Protein AF-A0A964A7S0-F1 (afdb_monomer)

Mean predicted aligned error: 12.96 Å

pLDDT: mean 77.73, std 20.29, range [35.22, 97.94]

Foldseek 3Di:
DPPVVVVVVVPPVVPVPPDPPDPPVPVVVVPPQQKQKAKWKQFPVRDIGHLQQFQAKAFPDQQDPPPVVQDCSVDPPNPNRVVSSVNHRVRYDDDPDFTWMFTWTWMFGDPDVPDHTDIDITGRTIIGTHGDPPPPD

Solvent-accessible surface area (backbone atoms only — not comparable to full-atom values): 8456 Å² total; per-residue (Å²): 144,73,75,70,65,61,59,60,62,72,72,55,62,76,74,76,61,62,100,80,76,84,76,68,71,60,63,84,73,63,60,91,68,45,51,51,66,39,53,33,31,33,41,85,86,68,50,78,43,58,58,78,57,39,63,35,28,30,50,94,61,73,72,63,89,80,53,62,89,61,63,76,68,89,62,92,73,57,62,70,29,50,54,46,33,51,53,48,53,76,35,54,47,92,53,97,82,42,48,59,30,34,39,24,47,34,34,36,33,44,90,44,93,93,51,77,65,46,78,50,79,27,76,76,47,68,28,29,34,36,68,45,77,74,79,88,121

Radius of gyration: 25.66 Å; Cα contacts (8 Å, |Δi|>4): 202; chains: 1; bounding box: 59×54×74 Å

Nearest PDB structures (foldseek):
  1ozb-assembly2_G  TM=2.987E-01  e=4.635E+00  Haemophilus influenzae
  6yfl-assembly1_AB  TM=4.069E-01  e=8.859E+00  Leviviridae sp.
  5i5x-assembly1_A  TM=2.098E-01  e=2.893E+00  Homo sapiens
  5bwr-assembly1_A  TM=2.005E-01  e=3.255E+00  Homo sapiens
  2hgx-assembly1_B  TM=2.183E-01  e=4.635E+00  Homo sapiens

Secondary structure (DSSP, 8-state):
--SSHHHHHHTTGGGTS-S-SS----GGG--S--EEEEEEEEETTS-EEEGGGEEEEE-SS---TT-TTT-----S--HHHHHHHHHHHHTB---SS-EEEEEEEEEEE-SSTTSPPEEEEEEEEEEEEEE------

Sequence (137 aa):
MLALFLIAVGLTVPRVAGPHYPFARFHMFSQRWTTAPRLVVRDSSGGIDEVDAWAAWDCPEKVDLMRVDLCDDGSRHPEEAHKASDFINSRQRPLPAGTPVEVIRRLYSFPRPGGPPAVEDCVLLRCKASRRSGDGT

Structure (mmCIF, N/CA/C/O backbone):
data_AF-A0A964A7S0-F1
#
_entry.id   AF-A0A964A7S0-F1
#
loop_
_atom_site.group_PDB
_atom_site.id
_atom_site.type_symbol
_atom_site.label_atom_id
_atom_site.label_alt_id
_atom_site.label_comp_id
_atom_site.label_asym_id
_atom_site.label_entity_id
_atom_site.label_seq_id
_atom_site.pdbx_PDB_ins_code
_atom_site.Cartn_x
_atom_site.Cartn_y
_atom_site.Cartn_z
_atom_site.occupancy
_atom_site.B_iso_or_equiv
_atom_site.auth_seq_id
_atom_site.auth_comp_id
_atom_site.auth_asym_id
_atom_site.auth_atom_id
_atom_site.pdbx_PDB_model_num
ATOM 1 N N . MET A 1 1 ? 24.167 40.940 -58.385 1.00 53.31 1 MET A N 1
ATOM 2 C CA . MET A 1 1 ? 25.355 40.144 -57.996 1.00 53.31 1 MET A CA 1
ATOM 3 C C . MET A 1 1 ? 25.644 40.238 -56.485 1.00 53.31 1 MET A C 1
ATOM 5 O O . MET A 1 1 ? 26.794 40.317 -56.092 1.00 53.31 1 MET A O 1
ATOM 9 N N . LEU A 1 2 ? 24.609 40.228 -55.626 1.00 50.41 2 LEU A N 1
ATOM 10 C CA . LEU A 1 2 ? 24.753 40.341 -54.158 1.00 50.41 2 LEU A CA 1
ATOM 11 C C . LEU A 1 2 ? 23.971 39.255 -53.386 1.00 50.41 2 LEU A C 1
ATOM 13 O O . LEU A 1 2 ? 24.104 39.136 -52.176 1.00 50.41 2 LEU A O 1
ATOM 17 N N . ALA A 1 3 ? 23.165 38.445 -54.083 1.00 47.03 3 ALA A N 1
ATOM 18 C CA . ALA A 1 3 ? 22.285 37.449 -53.469 1.00 47.03 3 ALA A CA 1
ATOM 19 C C . ALA A 1 3 ? 22.925 36.052 -53.328 1.00 47.03 3 ALA A C 1
ATOM 21 O O . ALA A 1 3 ? 22.450 35.244 -52.539 1.00 47.03 3 ALA A O 1
ATOM 22 N N . LEU A 1 4 ? 24.017 35.760 -54.049 1.00 44.97 4 LEU A N 1
ATOM 23 C CA . LEU A 1 4 ? 24.676 34.445 -53.987 1.00 44.97 4 LEU A CA 1
ATOM 24 C C . LEU A 1 4 ? 25.691 34.303 -52.842 1.00 44.97 4 LEU A C 1
ATOM 26 O O . LEU A 1 4 ? 26.001 33.183 -52.449 1.00 44.97 4 LEU A O 1
ATOM 30 N N . PHE A 1 5 ? 26.185 35.406 -52.274 1.00 46.06 5 PHE A N 1
ATOM 31 C CA . PHE A 1 5 ? 27.198 35.342 -51.212 1.00 46.06 5 PHE A CA 1
ATOM 32 C C . PHE A 1 5 ? 26.615 34.966 -49.839 1.00 46.06 5 PHE A C 1
ATOM 34 O O . PHE A 1 5 ? 27.304 34.357 -49.026 1.00 46.06 5 PHE A O 1
ATOM 41 N N . LEU A 1 6 ? 25.333 35.255 -49.592 1.00 48.16 6 LEU A N 1
ATOM 42 C CA . LEU A 1 6 ? 24.677 34.951 -48.313 1.00 48.16 6 LEU A CA 1
ATOM 43 C C . LEU A 1 6 ? 24.301 33.469 -48.158 1.00 48.16 6 LEU A C 1
ATOM 45 O O . LEU A 1 6 ? 24.227 32.971 -47.038 1.00 48.16 6 LEU A O 1
ATOM 49 N N . ILE A 1 7 ? 24.140 32.736 -49.263 1.00 49.94 7 ILE A N 1
ATOM 50 C CA . ILE A 1 7 ? 23.818 31.300 -49.224 1.00 49.94 7 ILE A CA 1
ATOM 51 C C . ILE A 1 7 ? 25.075 30.464 -48.914 1.00 49.94 7 ILE A C 1
ATOM 53 O O . ILE A 1 7 ? 24.994 29.456 -48.215 1.00 49.94 7 ILE A O 1
ATOM 57 N N . ALA A 1 8 ? 26.258 30.910 -49.350 1.00 47.16 8 ALA A N 1
ATOM 58 C CA . ALA A 1 8 ? 27.513 30.193 -49.109 1.00 47.16 8 ALA A CA 1
ATOM 59 C C . ALA A 1 8 ? 28.008 30.291 -47.649 1.00 47.16 8 ALA A C 1
ATOM 61 O O . ALA A 1 8 ? 28.620 29.351 -47.136 1.00 47.16 8 ALA A O 1
ATOM 62 N N . VAL A 1 9 ? 27.704 31.391 -46.949 1.00 49.06 9 VAL A N 1
ATOM 63 C CA . VAL A 1 9 ? 28.084 31.574 -45.534 1.00 49.06 9 VAL A CA 1
ATOM 64 C C . VAL A 1 9 ? 27.123 30.838 -44.587 1.00 49.06 9 VAL A C 1
ATOM 66 O O . VAL A 1 9 ? 27.545 30.345 -43.545 1.00 49.06 9 VAL A O 1
ATOM 69 N N . GLY A 1 10 ? 25.853 30.659 -44.970 1.00 46.78 10 GLY A N 1
ATOM 70 C CA . GLY A 1 10 ? 24.875 29.905 -44.171 1.00 46.78 10 GLY A CA 1
ATOM 71 C C . GLY A 1 10 ? 25.093 28.385 -44.147 1.00 46.78 10 GLY A C 1
ATOM 72 O O . GLY A 1 10 ? 24.634 27.715 -43.226 1.00 46.78 10 GLY A O 1
ATOM 73 N N . LEU A 1 11 ? 25.814 27.826 -45.127 1.00 49.16 11 LEU A N 1
ATOM 74 C CA . LEU A 1 11 ? 26.007 26.373 -45.278 1.00 49.16 11 LEU A CA 1
ATOM 75 C C . LEU A 1 11 ? 27.376 25.853 -44.811 1.00 49.16 11 LEU A C 1
ATOM 77 O O . LEU A 1 11 ? 27.614 24.644 -44.841 1.00 49.16 11 LEU A O 1
ATOM 81 N N . THR A 1 12 ? 28.277 26.728 -44.359 1.00 47.03 12 THR A N 1
ATOM 82 C CA . THR A 1 12 ? 29.643 26.342 -43.949 1.00 47.03 12 THR A CA 1
ATOM 83 C C . THR A 1 12 ? 29.864 26.319 -42.433 1.00 47.03 12 THR A C 1
ATOM 85 O O . THR A 1 12 ? 30.792 25.657 -41.971 1.00 47.03 12 THR A O 1
ATOM 88 N N . VAL A 1 13 ? 28.969 26.911 -41.634 1.00 48.56 13 VAL A N 1
ATOM 89 C CA . VAL A 1 13 ? 29.057 26.875 -40.161 1.00 48.56 13 VAL A CA 1
ATOM 90 C C . VAL A 1 13 ? 28.774 25.497 -39.517 1.00 48.56 13 VAL A C 1
ATOM 92 O O . VAL A 1 13 ? 29.363 25.231 -38.470 1.00 48.56 13 VAL A O 1
ATOM 95 N N . PRO A 1 14 ? 28.001 24.545 -40.087 1.00 48.22 14 PRO A N 1
ATOM 96 C CA . PRO A 1 14 ? 27.736 23.291 -39.377 1.00 48.22 14 PRO A CA 1
ATOM 97 C C . PRO A 1 14 ? 28.837 22.223 -39.520 1.00 48.22 14 PRO A C 1
ATOM 99 O O . PRO A 1 14 ? 28.656 21.118 -39.021 1.00 48.22 14 PRO A O 1
ATOM 102 N N . ARG A 1 15 ? 29.970 22.495 -40.194 1.00 50.75 15 ARG A N 1
ATOM 103 C CA . ARG A 1 15 ? 31.041 21.488 -40.382 1.00 50.75 15 ARG A CA 1
ATOM 104 C C . ARG A 1 15 ? 32.292 21.669 -39.521 1.00 50.75 15 ARG A C 1
ATOM 106 O O . ARG A 1 15 ? 33.053 20.717 -39.400 1.00 50.75 15 ARG A O 1
ATOM 113 N N . VAL A 1 16 ? 32.496 22.837 -38.910 1.00 50.00 16 VAL A N 1
ATOM 114 C CA . VAL A 1 16 ? 33.644 23.088 -38.007 1.00 50.00 16 VAL A CA 1
ATOM 115 C C . VAL A 1 16 ? 33.228 23.052 -36.532 1.00 50.00 16 VAL A C 1
ATOM 117 O O . VAL A 1 16 ? 34.050 22.774 -35.662 1.00 50.00 16 VAL A O 1
ATOM 120 N N . ALA A 1 17 ? 31.932 23.202 -36.243 1.00 47.69 17 ALA A N 1
ATOM 121 C CA . ALA A 1 17 ? 31.358 22.768 -34.977 1.00 47.69 17 ALA A CA 1
ATOM 122 C C . ALA A 1 17 ? 31.220 21.237 -34.997 1.00 47.69 17 ALA A C 1
ATOM 124 O O . ALA A 1 17 ? 30.160 20.682 -35.283 1.00 47.69 17 ALA A O 1
ATOM 125 N N . GLY A 1 18 ? 32.333 20.551 -34.718 1.00 41.16 18 GLY A N 1
ATOM 126 C CA . GLY A 1 18 ? 32.326 19.158 -34.274 1.00 41.16 18 GLY A CA 1
ATOM 127 C C . GLY A 1 18 ? 31.343 18.942 -33.107 1.00 41.16 18 GLY A C 1
ATOM 128 O O . GLY A 1 18 ? 30.837 19.911 -32.548 1.00 41.16 18 GLY A O 1
ATOM 129 N N . PRO A 1 19 ? 31.063 17.682 -32.736 1.00 46.59 19 PRO A N 1
ATOM 130 C CA . PRO A 1 19 ? 29.785 17.133 -32.235 1.00 46.59 19 PRO A CA 1
ATOM 131 C C . PRO A 1 19 ? 29.312 17.597 -30.835 1.00 46.59 19 PRO A C 1
ATOM 133 O O . PRO A 1 19 ? 28.739 16.828 -30.064 1.00 46.59 19 PRO A O 1
ATOM 136 N N . HIS A 1 20 ? 29.517 18.859 -30.482 1.00 52.78 20 HIS A N 1
ATOM 137 C CA . HIS A 1 20 ? 29.379 19.415 -29.145 1.00 52.78 20 HIS A CA 1
ATOM 138 C C . HIS A 1 20 ? 28.242 20.441 -29.045 1.00 52.78 20 HIS A C 1
ATOM 140 O O . HIS A 1 20 ? 28.459 21.534 -28.539 1.00 52.78 20 HIS A O 1
ATOM 146 N N . TYR A 1 21 ? 27.029 20.101 -29.505 1.00 35.22 21 TYR A N 1
ATOM 147 C CA . TYR A 1 21 ? 25.782 20.755 -29.062 1.00 35.22 21 TYR A CA 1
ATOM 148 C C . TYR A 1 21 ? 24.519 20.055 -29.612 1.00 35.22 21 TYR A C 1
ATOM 150 O O . TYR A 1 21 ? 24.443 19.808 -30.813 1.00 35.22 21 TYR A O 1
ATOM 158 N N . PRO A 1 22 ? 23.478 19.784 -28.806 1.00 47.88 22 PRO A N 1
ATOM 159 C CA . PRO A 1 22 ? 23.468 19.038 -27.566 1.00 47.88 22 PRO A CA 1
ATOM 160 C C . PRO A 1 22 ? 22.696 17.721 -27.795 1.00 47.88 22 PRO A C 1
ATOM 162 O O . PRO A 1 22 ? 21.662 17.477 -27.190 1.00 47.88 22 PRO A O 1
ATOM 165 N N . PHE A 1 23 ? 23.198 16.839 -28.660 1.00 46.09 23 PHE A N 1
ATOM 166 C CA . PHE A 1 23 ? 22.852 15.413 -28.581 1.00 46.09 23 PHE A CA 1
ATOM 167 C C . PHE A 1 23 ? 23.883 14.685 -27.720 1.00 46.09 23 PHE A C 1
ATOM 169 O O . PHE A 1 23 ? 24.338 13.588 -28.051 1.00 46.09 23 PHE A O 1
ATOM 176 N N . ALA A 1 24 ? 24.231 15.278 -26.571 1.00 42.44 24 ALA A N 1
ATOM 177 C CA . ALA A 1 24 ? 24.494 14.447 -25.413 1.00 42.44 24 ALA A CA 1
ATOM 178 C C . ALA A 1 24 ? 23.225 13.613 -25.273 1.00 42.44 24 ALA A C 1
ATOM 180 O O . ALA A 1 24 ? 22.195 14.124 -24.843 1.00 42.44 24 ALA A O 1
ATOM 181 N N . ARG A 1 25 ? 23.270 12.379 -25.795 1.00 46.19 25 ARG A N 1
ATOM 182 C CA . ARG A 1 25 ? 22.240 11.364 -25.603 1.00 46.19 25 ARG A CA 1
ATOM 183 C C . ARG A 1 25 ? 21.840 11.517 -24.156 1.00 46.19 25 ARG A C 1
ATOM 185 O O . ARG A 1 25 ? 22.702 11.356 -23.294 1.00 46.19 25 ARG A O 1
ATOM 192 N N . PHE A 1 26 ? 20.621 11.984 -23.922 1.00 45.97 26 PHE A N 1
ATOM 193 C CA . PHE A 1 26 ? 20.153 12.296 -22.590 1.00 45.97 26 PHE A CA 1
ATOM 194 C C . PHE A 1 26 ? 20.274 11.006 -21.776 1.00 45.97 26 PHE A C 1
ATOM 196 O O . PHE A 1 26 ? 19.376 10.170 -21.775 1.00 45.97 26 PHE A O 1
ATOM 203 N N . HIS A 1 27 ? 21.394 10.837 -21.070 1.00 44.91 27 HIS A N 1
ATOM 204 C CA . HIS A 1 27 ? 21.580 9.795 -20.066 1.00 44.91 27 HIS A CA 1
ATOM 205 C C . HIS A 1 27 ? 20.529 9.949 -18.950 1.00 44.91 27 HIS A C 1
ATOM 207 O O . HIS A 1 27 ? 20.298 9.033 -18.170 1.00 44.91 27 HIS A O 1
ATOM 213 N N . MET A 1 28 ? 19.814 11.080 -18.936 1.00 43.72 28 MET A N 1
ATOM 214 C CA . MET A 1 28 ? 18.603 11.323 -18.161 1.00 43.72 28 MET A CA 1
ATOM 215 C C . MET A 1 28 ? 17.455 10.346 -18.478 1.00 43.72 28 MET A C 1
ATOM 217 O O . MET A 1 28 ? 16.647 10.105 -17.591 1.00 43.72 28 MET A O 1
ATOM 221 N N . PHE A 1 29 ? 17.412 9.731 -19.670 1.00 45.88 29 PHE A N 1
ATOM 222 C CA . PHE A 1 29 ? 16.469 8.647 -20.009 1.00 45.88 29 PHE A CA 1
ATOM 223 C C . PHE A 1 29 ? 17.114 7.256 -20.023 1.00 45.88 29 PHE A C 1
ATOM 225 O O . PHE A 1 29 ? 16.423 6.262 -20.216 1.00 45.88 29 PHE A O 1
ATOM 232 N N . SER A 1 30 ? 18.429 7.148 -19.798 1.00 44.75 30 SER A N 1
ATOM 233 C CA . SER A 1 30 ? 19.108 5.853 -19.654 1.00 44.75 30 SER A CA 1
ATOM 234 C C . SER A 1 30 ? 19.046 5.338 -18.215 1.00 44.75 30 SER A C 1
ATOM 236 O O . SER A 1 30 ? 19.945 4.609 -17.787 1.00 44.75 30 SER A O 1
ATOM 238 N N . GLN A 1 31 ? 18.066 5.791 -17.429 1.00 50.81 31 GLN A N 1
ATOM 239 C CA . GLN A 1 31 ? 17.964 5.382 -16.041 1.00 50.81 31 GLN A CA 1
ATOM 240 C C . GLN A 1 31 ? 17.800 3.864 -15.991 1.00 50.81 31 GLN A C 1
ATOM 242 O O . GLN A 1 31 ? 16.844 3.298 -16.506 1.0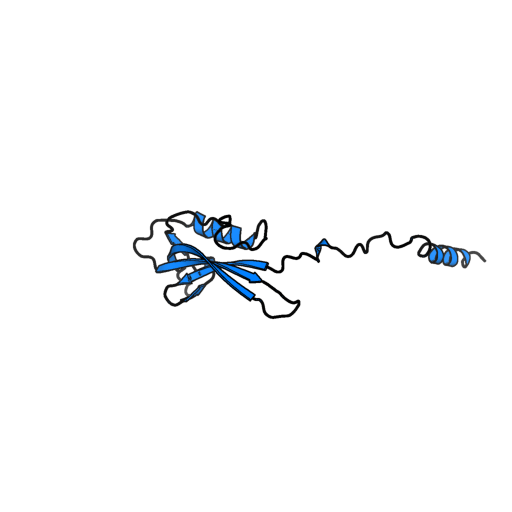0 50.81 31 GLN A O 1
ATOM 247 N N . ARG A 1 32 ? 18.769 3.225 -15.332 1.00 53.19 32 ARG A N 1
ATOM 248 C CA . ARG A 1 32 ? 18.808 1.812 -14.928 1.00 53.19 32 ARG A CA 1
ATOM 249 C C . ARG A 1 32 ? 17.616 1.379 -14.059 1.00 53.19 32 ARG A C 1
ATOM 251 O O . ARG A 1 32 ? 17.584 0.237 -13.621 1.00 53.19 32 ARG A O 1
ATOM 258 N N . TRP A 1 33 ? 16.670 2.274 -13.802 1.00 57.97 33 TRP A N 1
ATOM 259 C CA . TRP A 1 33 ? 15.547 2.083 -12.905 1.00 57.97 33 TRP A CA 1
ATOM 260 C C . TRP A 1 33 ? 14.301 1.862 -13.748 1.00 57.97 33 TRP A C 1
ATOM 262 O O . TRP A 1 33 ? 13.583 2.790 -14.109 1.00 57.97 33 TRP A O 1
ATOM 272 N N . THR A 1 34 ? 14.079 0.604 -14.099 1.00 72.81 34 THR A N 1
ATOM 273 C CA . THR A 1 34 ? 12.841 0.145 -14.722 1.00 72.81 34 THR A CA 1
ATOM 274 C C . THR A 1 34 ? 11.834 -0.311 -13.673 1.00 72.81 34 THR A C 1
ATOM 276 O O . THR A 1 34 ? 10.962 -1.109 -13.989 1.00 72.81 34 THR A O 1
ATOM 279 N N . THR A 1 35 ? 11.955 0.162 -12.432 1.00 77.88 35 THR A N 1
ATOM 280 C CA . THR A 1 35 ? 11.097 -0.255 -11.325 1.00 77.88 35 THR A CA 1
ATOM 281 C C . THR A 1 35 ? 10.116 0.855 -10.977 1.00 77.88 35 THR A C 1
ATOM 283 O O . THR A 1 35 ? 10.519 1.961 -10.627 1.00 77.88 35 THR A O 1
ATOM 286 N N . ALA A 1 36 ? 8.823 0.562 -11.078 1.00 84.12 36 ALA A N 1
ATOM 287 C CA . ALA A 1 36 ? 7.741 1.438 -10.654 1.00 84.12 36 ALA A CA 1
ATOM 288 C C . ALA A 1 36 ? 7.056 0.819 -9.426 1.00 84.12 36 ALA A C 1
ATOM 290 O O . ALA A 1 36 ? 6.389 -0.207 -9.562 1.00 84.12 36 ALA A O 1
ATOM 291 N N . PRO A 1 37 ? 7.220 1.383 -8.223 1.00 87.50 37 PRO A N 1
ATOM 292 C CA . PRO A 1 37 ? 6.513 0.910 -7.040 1.00 87.50 37 PRO A CA 1
ATOM 293 C C . PRO A 1 37 ? 5.094 1.479 -6.959 1.00 87.50 37 PRO A C 1
ATOM 295 O O . PRO A 1 37 ? 4.834 2.630 -7.315 1.00 87.50 37 PRO A O 1
ATOM 298 N N . ARG A 1 38 ? 4.177 0.685 -6.411 1.00 90.31 38 ARG A N 1
ATOM 299 C CA . ARG A 1 38 ? 2.817 1.097 -6.064 1.00 90.31 38 ARG A CA 1
ATOM 300 C C . ARG A 1 38 ? 2.419 0.498 -4.726 1.00 90.31 38 ARG A C 1
ATOM 302 O O . ARG A 1 38 ? 2.734 -0.654 -4.445 1.00 90.31 38 ARG A O 1
ATOM 309 N N . LEU A 1 39 ? 1.703 1.269 -3.917 1.00 92.94 39 LEU A N 1
ATOM 310 C CA . LEU A 1 39 ? 1.110 0.751 -2.693 1.00 92.94 39 LEU A CA 1
ATOM 311 C C . LEU A 1 39 ? -0.266 0.158 -3.007 1.00 92.94 39 LEU A C 1
ATOM 313 O O . LEU A 1 39 ? -1.102 0.823 -3.619 1.00 92.94 39 LEU A O 1
ATOM 317 N N . VAL A 1 40 ? -0.481 -1.093 -2.620 1.00 95.62 40 VAL A N 1
ATOM 318 C CA . VAL A 1 40 ? -1.727 -1.835 -2.845 1.00 95.62 40 VAL A CA 1
ATOM 319 C C . VAL A 1 40 ? -2.152 -2.557 -1.574 1.00 95.62 40 VAL A C 1
ATOM 321 O O . VAL A 1 40 ? -1.387 -2.666 -0.613 1.00 95.62 40 VAL A O 1
ATOM 324 N N . VAL A 1 41 ? -3.385 -3.046 -1.570 1.00 97.56 41 VAL A N 1
ATOM 325 C CA . VAL A 1 41 ? -3.998 -3.719 -0.427 1.00 97.56 41 VAL A CA 1
ATOM 326 C C . VAL A 1 41 ? -4.382 -5.118 -0.839 1.00 97.56 41 VAL A C 1
ATOM 328 O O . VAL A 1 41 ? -5.084 -5.274 -1.834 1.00 97.56 41 VAL A O 1
ATOM 331 N N . ARG A 1 42 ? -3.957 -6.125 -0.076 1.00 97.75 42 ARG A N 1
ATOM 332 C CA . ARG A 1 42 ? -4.440 -7.497 -0.240 1.00 97.75 42 ARG A CA 1
ATOM 333 C C . ARG A 1 42 ? -5.403 -7.850 0.876 1.00 97.75 42 ARG A C 1
ATOM 335 O O . ARG A 1 42 ? -5.051 -7.717 2.046 1.00 97.75 42 ARG A O 1
ATOM 342 N N . ASP A 1 43 ? -6.598 -8.299 0.527 1.00 95.56 43 ASP A N 1
ATOM 343 C CA . ASP A 1 43 ? -7.561 -8.801 1.506 1.00 95.56 43 ASP A CA 1
ATOM 344 C C . ASP A 1 43 ? -7.371 -10.301 1.796 1.00 95.56 43 ASP A C 1
ATOM 346 O O . ASP A 1 43 ? -6.520 -10.979 1.215 1.00 95.56 43 ASP A O 1
ATOM 350 N N . SER A 1 44 ? -8.168 -10.840 2.720 1.00 93.44 44 SER A N 1
ATOM 351 C CA . SER A 1 44 ? -8.107 -12.253 3.110 1.00 93.44 44 SER A CA 1
ATOM 352 C C . SER A 1 44 ? -8.492 -13.236 1.999 1.00 93.44 44 SER A C 1
ATOM 354 O O . SER A 1 44 ? -8.178 -14.419 2.117 1.00 93.44 44 SER A O 1
ATOM 356 N N . SER A 1 45 ? -9.151 -12.779 0.929 1.00 94.12 45 SER A N 1
ATOM 357 C CA . SER A 1 45 ? -9.451 -13.603 -0.249 1.00 94.12 45 SER A CA 1
ATOM 358 C C . SER A 1 45 ? -8.280 -13.669 -1.236 1.00 94.12 45 SER A C 1
ATOM 360 O O . SER A 1 45 ? -8.320 -14.441 -2.192 1.00 94.12 45 SER A O 1
ATOM 362 N N . GLY A 1 46 ? -7.228 -12.874 -1.005 1.00 94.56 46 GLY A N 1
ATOM 363 C CA . GLY A 1 46 ? -6.123 -12.680 -1.940 1.00 94.56 46 GLY A CA 1
ATOM 364 C C . GLY A 1 46 ? -6.411 -11.627 -3.013 1.00 94.56 46 GLY A C 1
ATOM 365 O O . GLY A 1 46 ? -5.562 -11.406 -3.879 1.00 94.56 46 GLY A O 1
ATOM 366 N N . GLY A 1 47 ? -7.574 -10.967 -2.958 1.00 95.62 47 GLY A N 1
ATOM 367 C 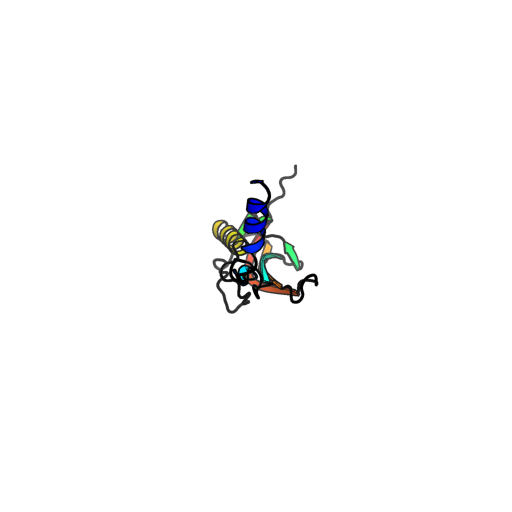CA . GLY A 1 47 ? -7.926 -9.859 -3.839 1.00 95.62 47 GLY A CA 1
ATOM 368 C C . GLY A 1 47 ? -6.993 -8.673 -3.620 1.00 95.62 47 GLY A C 1
ATOM 369 O O . GLY A 1 47 ? -6.601 -8.401 -2.487 1.00 95.62 47 GLY A O 1
ATOM 370 N N . ILE A 1 48 ? -6.617 -7.992 -4.707 1.00 95.94 48 ILE A N 1
ATOM 371 C CA . ILE A 1 48 ? -5.754 -6.808 -4.676 1.00 95.94 48 ILE A CA 1
ATOM 372 C C . ILE A 1 48 ? -6.575 -5.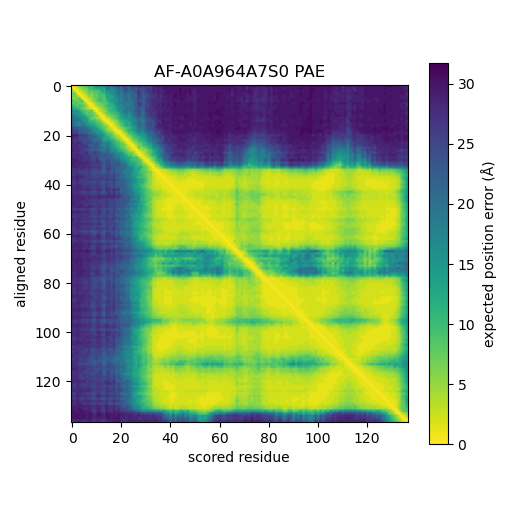585 -5.061 1.00 95.94 48 ILE A C 1
ATOM 374 O O . ILE A 1 48 ? -7.102 -5.528 -6.170 1.00 95.94 48 ILE A O 1
ATOM 378 N N . ASP A 1 49 ? -6.613 -4.600 -4.173 1.00 96.56 49 ASP A N 1
ATOM 379 C CA . ASP A 1 49 ? -7.271 -3.315 -4.383 1.00 96.56 49 ASP A CA 1
ATOM 380 C C . ASP A 1 49 ? -6.275 -2.156 -4.274 1.00 96.56 49 ASP A C 1
ATOM 382 O O . ASP A 1 49 ? -5.201 -2.258 -3.667 1.00 96.56 49 ASP A O 1
ATOM 386 N N . GLU A 1 50 ? -6.663 -1.016 -4.835 1.00 95.44 50 GLU A N 1
ATOM 387 C CA . GLU A 1 50 ? -5.987 0.247 -4.572 1.00 95.44 50 GLU A CA 1
ATOM 388 C C . GLU A 1 50 ? -6.260 0.735 -3.145 1.00 95.44 50 GLU A C 1
ATOM 390 O O . GLU A 1 50 ? -7.277 0.424 -2.522 1.00 95.44 50 GLU A O 1
ATOM 395 N N . VAL A 1 51 ? -5.331 1.526 -2.613 1.00 95.88 51 VAL A N 1
ATOM 396 C CA . VAL A 1 51 ? -5.421 2.083 -1.258 1.00 95.88 51 VAL A CA 1
ATOM 397 C C . VAL A 1 51 ? -6.667 2.962 -1.078 1.00 95.88 51 VAL A C 1
ATOM 399 O O . VAL A 1 51 ? -7.276 2.973 -0.010 1.00 95.88 51 VAL A O 1
ATOM 402 N N . ASP A 1 52 ? -7.096 3.675 -2.115 1.00 94.44 52 ASP A N 1
ATOM 403 C CA . ASP A 1 52 ? -8.244 4.579 -2.053 1.00 94.44 52 ASP A CA 1
ATOM 404 C C . ASP A 1 52 ? -9.609 3.863 -2.053 1.00 94.44 52 ASP A C 1
ATOM 406 O O . ASP A 1 52 ? -10.606 4.469 -1.651 1.00 94.44 52 ASP A O 1
ATOM 410 N N . ALA A 1 53 ? -9.660 2.569 -2.383 1.00 95.50 53 ALA A N 1
ATOM 411 C CA . ALA A 1 53 ? -10.849 1.728 -2.220 1.00 95.50 53 ALA A CA 1
ATOM 412 C C . ALA A 1 53 ? -11.246 1.544 -0.740 1.00 95.50 53 ALA A C 1
ATOM 414 O O . ALA A 1 53 ? -12.345 1.076 -0.425 1.00 95.50 53 ALA A O 1
ATOM 415 N N . TRP A 1 54 ? -10.371 1.943 0.188 1.00 95.50 54 TRP A N 1
ATOM 416 C CA . TRP A 1 54 ? -10.556 1.834 1.628 1.00 95.50 54 TRP A CA 1
ATOM 417 C C . TRP A 1 54 ? -10.722 3.218 2.265 1.00 95.50 54 TRP A C 1
ATOM 419 O O . TRP A 1 54 ? -10.117 4.215 1.865 1.00 95.50 54 TRP A O 1
ATOM 429 N N . ALA A 1 55 ? -11.599 3.305 3.262 1.00 95.31 55 ALA A N 1
ATOM 430 C CA . ALA A 1 55 ? -11.986 4.566 3.891 1.00 95.31 55 ALA A CA 1
ATOM 431 C C . ALA A 1 55 ? -11.297 4.817 5.238 1.00 95.31 55 ALA A C 1
ATOM 433 O O . ALA A 1 55 ? -11.244 5.969 5.681 1.00 95.31 55 ALA A O 1
ATOM 434 N N . ALA A 1 56 ? -10.820 3.762 5.899 1.00 96.31 56 ALA A N 1
ATOM 435 C CA . ALA A 1 56 ? -10.227 3.824 7.228 1.00 96.31 56 ALA A CA 1
ATOM 436 C C . ALA A 1 56 ? -9.290 2.651 7.485 1.00 96.31 56 ALA A C 1
ATOM 438 O O . ALA A 1 56 ? -9.475 1.578 6.906 1.00 96.31 56 ALA A O 1
ATOM 439 N N . TRP A 1 57 ? -8.351 2.863 8.406 1.00 97.44 57 TRP A N 1
ATOM 440 C CA . TRP A 1 57 ? -7.248 1.948 8.669 1.00 97.44 57 TRP A CA 1
ATOM 441 C C . TRP A 1 57 ? -6.981 1.827 10.160 1.00 97.44 57 TRP A C 1
ATOM 443 O O . TRP A 1 57 ? -6.984 2.825 10.865 1.00 97.44 57 TRP A O 1
ATOM 453 N N . ASP A 1 58 ? -6.689 0.622 10.618 1.00 97.81 58 ASP A N 1
ATOM 454 C CA . ASP A 1 58 ? -6.200 0.327 11.958 1.00 97.81 58 ASP A CA 1
ATOM 455 C C . ASP A 1 58 ? -4.951 -0.537 11.796 1.00 97.81 58 ASP A C 1
ATOM 457 O O . ASP A 1 58 ? -5.026 -1.735 11.509 1.00 97.81 58 ASP A O 1
ATOM 461 N N . CYS A 1 59 ? -3.799 0.120 11.855 1.00 96.56 59 CYS A N 1
ATOM 462 C CA . CYS A 1 59 ? -2.494 -0.493 11.676 1.00 96.56 59 CYS A CA 1
ATOM 463 C C . CYS A 1 59 ? -1.725 -0.423 13.001 1.00 96.56 59 CYS A C 1
ATOM 465 O O . CYS A 1 59 ? -1.871 0.559 13.730 1.00 96.56 59 CYS A O 1
ATOM 467 N N . PRO A 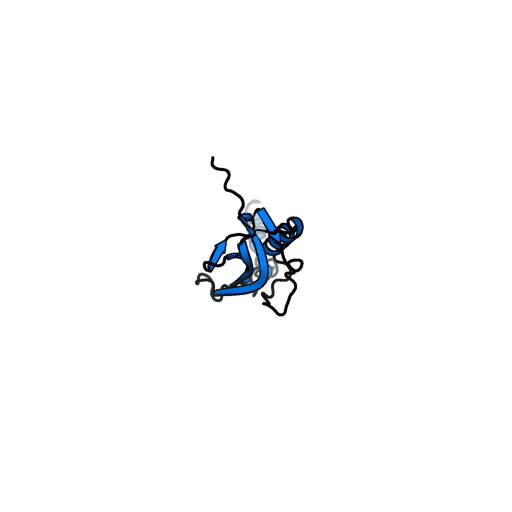1 60 ? -0.865 -1.412 13.300 1.00 95.44 60 PRO A N 1
ATOM 468 C CA . PRO A 1 60 ? -0.053 -1.399 14.519 1.00 95.44 60 PRO A CA 1
ATOM 469 C C . PRO A 1 60 ? 0.926 -0.214 14.569 1.00 95.44 60 PRO A C 1
ATOM 471 O O . PRO A 1 60 ? 1.333 0.207 15.648 1.00 95.44 60 PRO A O 1
ATOM 474 N N . GLU A 1 61 ? 1.295 0.327 13.408 1.00 94.88 61 GLU A N 1
ATOM 475 C CA . GLU A 1 61 ? 2.193 1.467 13.254 1.00 94.88 61 GLU A CA 1
ATOM 476 C C . GLU A 1 61 ? 1.900 2.230 11.951 1.00 94.88 61 GLU A C 1
ATOM 478 O O . GLU A 1 61 ? 1.037 1.844 11.152 1.00 94.88 61 GLU A O 1
ATOM 483 N N . LYS A 1 62 ? 2.616 3.339 11.734 1.00 94.81 62 LYS A N 1
ATOM 484 C CA . LYS A 1 62 ? 2.547 4.090 10.477 1.00 94.81 62 LYS A CA 1
ATOM 485 C C . LYS A 1 62 ? 3.186 3.294 9.344 1.00 94.81 62 LYS A C 1
ATOM 487 O O . LYS A 1 62 ? 4.210 2.646 9.535 1.00 94.81 62 LYS A O 1
ATOM 492 N N . VAL A 1 63 ? 2.601 3.393 8.155 1.00 91.81 63 VAL A N 1
ATOM 493 C CA . VAL A 1 63 ? 3.199 2.852 6.935 1.00 91.81 63 VAL A CA 1
ATOM 494 C C . VAL A 1 63 ? 4.483 3.630 6.652 1.00 91.81 63 VAL A C 1
ATOM 496 O O . VAL A 1 63 ? 4.440 4.834 6.399 1.00 91.81 63 VAL A O 1
ATOM 499 N N . ASP A 1 64 ? 5.618 2.937 6.705 1.00 88.44 64 ASP A N 1
ATOM 500 C CA . ASP A 1 64 ? 6.936 3.481 6.390 1.00 88.4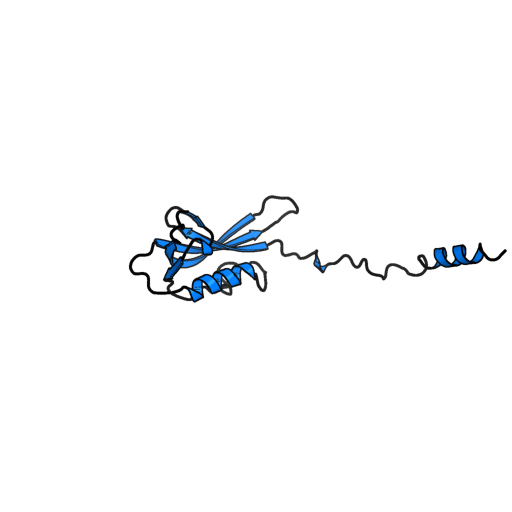4 64 ASP A CA 1
ATOM 501 C C . ASP A 1 64 ? 7.506 2.788 5.146 1.00 88.44 64 ASP A C 1
ATOM 503 O O . ASP A 1 64 ? 7.767 1.584 5.142 1.00 88.44 64 ASP A O 1
ATOM 507 N N . LEU A 1 65 ? 7.686 3.562 4.075 1.00 83.88 65 LEU A N 1
ATOM 508 C CA . LEU A 1 65 ? 8.236 3.085 2.801 1.00 83.88 65 LEU A CA 1
ATOM 509 C C . LEU A 1 65 ? 9.765 2.989 2.816 1.00 83.88 65 LEU A C 1
ATOM 511 O O . LEU A 1 65 ? 10.351 2.407 1.902 1.00 83.88 65 LEU A O 1
ATOM 515 N N . MET A 1 66 ? 10.407 3.560 3.839 1.00 78.44 66 MET A N 1
ATOM 516 C CA . MET A 1 66 ? 11.856 3.537 4.020 1.00 78.44 66 MET A CA 1
ATOM 517 C C . MET A 1 66 ? 12.338 2.275 4.738 1.00 78.44 66 MET A C 1
ATOM 519 O O . MET A 1 66 ? 13.529 2.166 5.019 1.00 78.44 66 MET A O 1
ATOM 523 N N . ARG A 1 67 ? 11.458 1.300 5.007 1.00 73.25 67 ARG A N 1
ATOM 524 C CA . ARG A 1 67 ? 11.858 -0.047 5.433 1.00 73.25 67 ARG A CA 1
ATOM 525 C C . ARG A 1 67 ? 12.610 -0.761 4.309 1.00 73.25 67 ARG A C 1
ATOM 527 O O . ARG A 1 67 ? 12.027 -1.444 3.470 1.00 73.25 67 ARG A O 1
ATOM 534 N N . VAL A 1 68 ? 13.923 -0.523 4.280 1.00 60.00 68 VAL A N 1
ATOM 535 C CA . VAL A 1 68 ? 14.873 -1.007 3.261 1.00 60.00 68 VAL A CA 1
ATOM 536 C C . VAL A 1 68 ? 15.015 -2.533 3.291 1.00 60.00 68 VAL A C 1
ATOM 538 O O . VAL A 1 68 ? 15.396 -3.141 2.298 1.00 60.00 68 VAL A O 1
ATOM 541 N N . ASP A 1 69 ? 14.688 -3.166 4.415 1.00 68.75 69 ASP A N 1
ATOM 542 C CA . ASP A 1 69 ? 14.771 -4.612 4.618 1.00 68.75 69 ASP A CA 1
ATOM 543 C C . ASP A 1 69 ? 13.683 -5.402 3.880 1.00 68.75 69 ASP A C 1
ATOM 545 O O . ASP A 1 69 ? 13.857 -6.597 3.648 1.00 68.75 69 ASP A O 1
ATOM 549 N N . LEU A 1 70 ? 12.576 -4.753 3.502 1.00 67.62 70 LEU A N 1
ATOM 550 C CA . LEU A 1 70 ? 11.401 -5.449 2.983 1.00 67.62 70 LEU A CA 1
ATOM 551 C C . LEU A 1 70 ? 11.317 -5.496 1.463 1.00 67.62 70 LEU A C 1
ATOM 553 O O . LEU A 1 70 ? 10.640 -6.395 0.989 1.00 67.62 70 LEU A O 1
ATOM 557 N N . CYS A 1 71 ? 11.975 -4.578 0.743 1.00 71.69 71 CYS A N 1
ATOM 558 C CA . CYS A 1 71 ? 12.243 -4.609 -0.703 1.00 71.69 71 CYS A CA 1
ATOM 559 C C . CYS A 1 71 ? 12.944 -3.311 -1.130 1.00 71.69 71 CYS A C 1
ATOM 561 O O . CYS A 1 71 ? 12.374 -2.224 -0.982 1.00 71.69 71 CYS A O 1
ATOM 563 N N . ASP A 1 72 ? 14.142 -3.421 -1.703 1.00 70.75 72 ASP A N 1
ATOM 564 C CA . ASP A 1 72 ? 14.841 -2.286 -2.307 1.00 70.75 72 ASP A CA 1
ATOM 565 C C . ASP A 1 72 ? 14.435 -2.160 -3.778 1.00 70.75 72 ASP A C 1
ATOM 567 O O . ASP A 1 72 ? 14.798 -2.981 -4.618 1.00 70.75 72 ASP A O 1
ATOM 571 N N . ASP A 1 73 ? 13.664 -1.126 -4.099 1.00 67.44 73 ASP A N 1
ATOM 572 C CA . ASP A 1 73 ? 13.321 -0.806 -5.485 1.00 67.44 73 ASP A CA 1
ATOM 573 C C . ASP A 1 73 ? 14.330 0.142 -6.144 1.00 67.44 73 ASP A C 1
ATOM 575 O O . ASP A 1 73 ? 14.143 0.537 -7.299 1.00 67.44 73 ASP A O 1
ATOM 579 N N . GLY A 1 74 ? 15.386 0.527 -5.412 1.00 64.56 74 GLY A N 1
ATOM 580 C CA . GLY A 1 74 ? 16.405 1.482 -5.830 1.00 64.56 74 GLY A CA 1
ATOM 581 C C . GLY A 1 74 ? 15.863 2.876 -6.155 1.00 64.56 74 GLY A C 1
ATOM 582 O O . GLY A 1 74 ? 16.613 3.756 -6.593 1.00 64.56 74 GLY A O 1
ATOM 583 N N . SER A 1 75 ? 14.563 3.098 -5.952 1.00 63.50 75 SER A N 1
ATOM 584 C CA . SER A 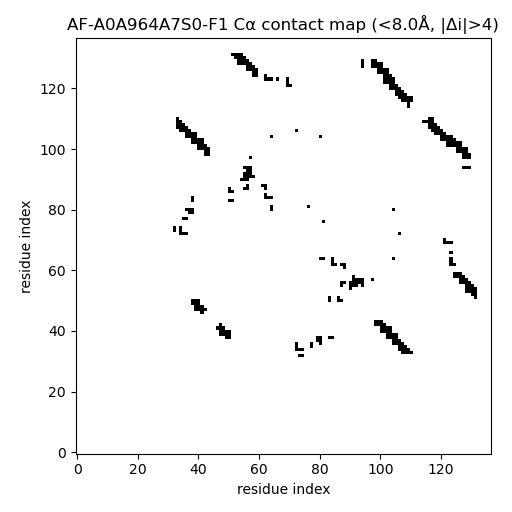1 75 ? 13.891 4.352 -6.225 1.00 63.50 75 SER A CA 1
ATOM 585 C C . SER A 1 75 ? 14.032 5.234 -4.995 1.00 63.50 75 SER A C 1
ATOM 587 O O . SER A 1 75 ? 13.706 4.847 -3.874 1.00 63.50 75 SER A O 1
ATOM 589 N N . ARG A 1 76 ? 14.574 6.442 -5.179 1.00 58.72 76 ARG A N 1
ATOM 590 C CA . ARG A 1 76 ? 14.811 7.305 -4.020 1.00 58.72 76 ARG A CA 1
ATOM 591 C C . ARG A 1 76 ? 13.528 7.866 -3.425 1.00 58.72 76 ARG A C 1
ATOM 593 O O . ARG A 1 76 ? 13.506 8.007 -2.218 1.00 58.72 76 ARG A O 1
ATOM 600 N N . HIS A 1 77 ? 12.481 8.143 -4.204 1.00 61.62 77 HIS A N 1
ATOM 601 C CA . HIS A 1 77 ? 11.239 8.741 -3.693 1.00 61.62 77 HIS A CA 1
ATOM 602 C C . HIS A 1 77 ? 10.067 8.494 -4.654 1.00 61.62 77 HIS A C 1
ATOM 604 O O . HIS A 1 77 ? 9.774 9.345 -5.497 1.00 61.62 77 HIS A O 1
ATOM 610 N N . PRO A 1 78 ? 9.389 7.343 -4.583 1.00 75.19 78 PRO A N 1
ATOM 611 C CA . PRO A 1 78 ? 8.220 7.110 -5.415 1.00 75.19 78 PRO A CA 1
ATOM 612 C C . PRO A 1 78 ? 7.021 7.923 -4.919 1.00 75.19 78 PRO A C 1
ATOM 614 O O . PRO A 1 78 ? 6.328 7.523 -3.985 1.00 75.19 78 PRO A O 1
ATOM 617 N N . GLU A 1 79 ? 6.786 9.078 -5.544 1.00 82.69 79 GLU A N 1
ATOM 618 C CA . GLU A 1 79 ? 5.761 10.056 -5.148 1.00 82.69 79 GLU A CA 1
ATOM 619 C C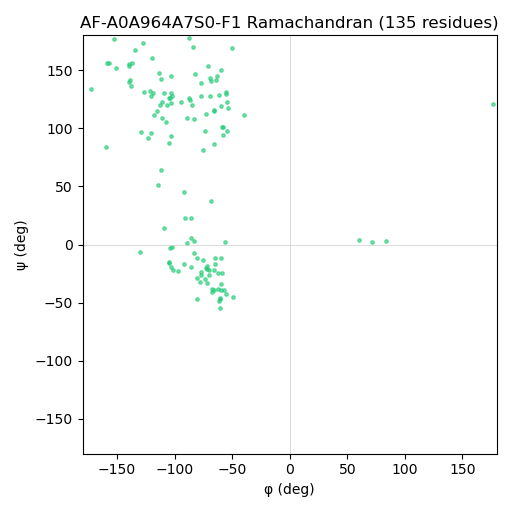 . GLU A 1 79 ? 4.377 9.418 -4.931 1.00 82.69 79 GLU A C 1
ATOM 621 O O . GLU A 1 79 ? 3.737 9.661 -3.911 1.00 82.69 79 GLU A O 1
ATOM 626 N N . GLU A 1 80 ? 3.938 8.548 -5.842 1.00 84.81 80 GLU A N 1
ATOM 627 C CA . GLU A 1 80 ? 2.633 7.879 -5.749 1.00 84.81 80 GLU A CA 1
ATOM 628 C C . GLU A 1 80 ? 2.538 6.920 -4.555 1.00 84.81 80 GLU A C 1
ATOM 630 O O . GLU A 1 80 ? 1.522 6.882 -3.859 1.00 84.81 80 GLU A O 1
ATOM 635 N N . ALA A 1 81 ? 3.609 6.179 -4.255 1.00 86.75 81 ALA A N 1
ATOM 636 C CA . ALA A 1 81 ? 3.630 5.325 -3.073 1.00 86.75 81 ALA A CA 1
ATOM 637 C C . ALA A 1 81 ? 3.624 6.169 -1.786 1.00 86.75 81 ALA A C 1
ATOM 639 O O . ALA A 1 81 ? 2.914 5.820 -0.842 1.00 86.75 81 ALA A O 1
ATOM 640 N N . HIS A 1 82 ? 4.343 7.301 -1.761 1.00 89.19 82 HIS A N 1
ATOM 641 C CA . HIS A 1 82 ? 4.326 8.242 -0.635 1.00 89.19 82 HIS A CA 1
ATOM 642 C C . HIS A 1 82 ? 2.930 8.825 -0.395 1.00 89.19 82 HIS A C 1
ATOM 644 O O . HIS A 1 82 ? 2.437 8.737 0.727 1.00 89.19 82 HIS A O 1
ATOM 650 N N . LYS A 1 83 ? 2.246 9.314 -1.439 1.00 92.50 83 LYS A N 1
ATOM 651 C CA . LYS A 1 83 ? 0.857 9.801 -1.337 1.00 92.50 83 LYS A CA 1
ATOM 652 C C . LYS A 1 83 ? -0.080 8.742 -0.757 1.00 92.50 83 LYS A C 1
ATOM 654 O O . LYS A 1 83 ? -0.911 9.052 0.094 1.00 92.50 83 LYS A O 1
ATOM 659 N N . ALA A 1 84 ? 0.057 7.490 -1.194 1.00 94.00 84 ALA A N 1
ATOM 660 C CA . ALA A 1 84 ? -0.750 6.390 -0.682 1.00 94.00 84 ALA A CA 1
ATOM 661 C C . ALA A 1 84 ? -0.433 6.073 0.791 1.00 94.00 84 ALA A C 1
ATOM 663 O O . ALA A 1 84 ? -1.351 5.867 1.585 1.00 94.00 84 ALA A O 1
ATOM 664 N N . SER A 1 85 ? 0.845 6.087 1.180 1.00 94.50 85 SER A N 1
ATOM 665 C CA . SER A 1 85 ? 1.256 5.938 2.581 1.00 94.50 85 SER A CA 1
ATOM 666 C C . SER A 1 85 ? 0.676 7.054 3.460 1.00 94.50 85 SER A C 1
ATOM 668 O O . SER A 1 85 ? 0.056 6.780 4.489 1.00 94.50 85 SER A O 1
ATOM 670 N N . ASP A 1 86 ? 0.778 8.309 3.018 1.00 95.50 86 ASP A N 1
ATOM 671 C CA . ASP A 1 86 ? 0.216 9.469 3.714 1.00 95.50 86 ASP A CA 1
ATOM 672 C C . ASP A 1 86 ? -1.313 9.391 3.816 1.00 95.50 86 ASP A C 1
ATOM 674 O O . ASP A 1 86 ? -1.892 9.710 4.859 1.00 95.50 86 ASP A O 1
ATOM 678 N N . PHE A 1 87 ? -1.990 8.906 2.772 1.00 96.00 87 PHE A N 1
ATOM 679 C CA . PHE A 1 87 ? -3.429 8.652 2.806 1.00 96.00 87 PHE A CA 1
ATOM 680 C C . PHE A 1 87 ? -3.805 7.616 3.873 1.00 96.00 87 PHE A C 1
ATOM 682 O O . PHE A 1 87 ? -4.733 7.854 4.647 1.00 96.00 87 PHE A O 1
ATOM 689 N N . ILE A 1 88 ? -3.084 6.493 3.953 1.00 96.56 88 ILE A N 1
ATOM 690 C CA . ILE A 1 88 ? -3.315 5.478 4.991 1.00 96.56 88 ILE A CA 1
ATOM 691 C C . ILE A 1 88 ? -3.094 6.102 6.366 1.00 96.56 88 ILE A C 1
ATOM 693 O O . ILE A 1 88 ? -3.996 6.082 7.202 1.00 96.56 88 ILE A O 1
ATOM 697 N N . ASN A 1 89 ? -1.923 6.708 6.572 1.00 97.06 89 ASN A N 1
ATOM 698 C CA . ASN A 1 89 ? -1.494 7.276 7.847 1.00 97.06 89 ASN A CA 1
ATOM 699 C C . ASN A 1 89 ? -2.439 8.382 8.344 1.00 97.06 89 ASN A C 1
ATOM 701 O O . ASN A 1 89 ? -2.747 8.436 9.533 1.00 97.06 89 ASN A O 1
ATOM 705 N N . SER A 1 90 ? -2.946 9.238 7.452 1.00 96.94 90 SER A N 1
ATOM 706 C CA . SER A 1 90 ? -3.904 10.303 7.795 1.00 96.94 90 SER A CA 1
ATOM 707 C C . SER A 1 90 ? -5.308 9.789 8.130 1.00 96.94 90 SER A C 1
ATOM 709 O O . SER A 1 90 ? -6.088 10.500 8.762 1.00 96.94 90 SER A O 1
ATOM 711 N N . ARG A 1 91 ? -5.639 8.555 7.734 1.00 96.38 91 ARG A N 1
ATOM 712 C CA . ARG A 1 91 ? -6.932 7.907 8.001 1.00 96.38 91 ARG A CA 1
ATOM 713 C C . ARG A 1 91 ? -6.840 6.766 9.015 1.00 96.38 91 ARG A C 1
ATOM 715 O O . ARG A 1 91 ? -7.801 5.997 9.144 1.00 96.38 91 ARG A O 1
ATOM 722 N N . GLN A 1 92 ? -5.723 6.671 9.739 1.00 96.62 92 GLN A N 1
ATOM 723 C CA . GLN A 1 92 ? -5.566 5.714 10.826 1.00 96.62 92 GLN A CA 1
ATOM 724 C C . GLN A 1 92 ? -6.462 6.075 12.017 1.00 96.62 92 GLN A C 1
ATOM 726 O O . GLN A 1 92 ? -6.453 7.204 12.507 1.00 96.62 92 GLN A O 1
ATOM 731 N N . ARG A 1 93 ? -7.248 5.105 12.482 1.00 96.12 93 ARG A N 1
ATOM 732 C CA . ARG A 1 93 ? -8.081 5.167 13.688 1.00 96.12 93 ARG A CA 1
ATOM 733 C C . ARG A 1 93 ? -8.402 3.747 14.168 1.00 96.12 93 ARG A C 1
ATOM 735 O O . ARG A 1 93 ? -8.445 2.848 13.335 1.00 96.12 93 ARG A O 1
ATOM 742 N N . PRO A 1 94 ? -8.711 3.528 15.457 1.00 95.75 94 PRO A N 1
ATOM 743 C CA . PRO A 1 94 ? -9.127 2.209 15.929 1.00 95.75 94 PRO A CA 1
ATOM 744 C C . PRO A 1 94 ? -10.333 1.673 15.141 1.00 95.75 94 PRO A C 1
ATOM 746 O O . PRO A 1 94 ? -11.334 2.380 14.980 1.00 95.75 94 PRO A O 1
ATOM 749 N N . LEU A 1 95 ? -10.257 0.422 14.675 1.00 95.31 95 LEU A N 1
ATOM 750 C CA . LEU A 1 95 ? -11.340 -0.265 13.964 1.00 95.31 95 LEU A CA 1
ATOM 751 C C . LEU A 1 95 ? -11.694 -1.575 14.686 1.00 95.31 95 LEU A C 1
ATOM 753 O O . LEU A 1 95 ? -11.138 -2.635 14.375 1.00 95.31 95 LEU A O 1
ATOM 757 N N . PRO A 1 96 ? -12.665 -1.540 15.624 1.00 89.50 96 PRO A N 1
ATOM 758 C CA . PRO A 1 96 ? -13.123 -2.738 16.330 1.00 89.50 96 PRO A CA 1
ATOM 759 C C . PRO A 1 96 ? -13.627 -3.824 15.369 1.00 89.50 96 PRO A C 1
ATOM 761 O O . PRO A 1 96 ? -13.324 -5.003 15.552 1.00 89.50 96 PRO A O 1
ATOM 764 N N . ALA A 1 97 ? -14.327 -3.408 14.309 1.00 89.12 97 ALA A N 1
ATOM 765 C CA . ALA A 1 97 ? -14.792 -4.251 13.215 1.00 89.12 97 ALA A CA 1
ATOM 766 C C . ALA A 1 97 ? -14.202 -3.743 11.889 1.00 89.12 97 ALA A C 1
ATOM 768 O O . ALA A 1 97 ? -14.718 -2.808 11.280 1.00 89.12 97 ALA A O 1
ATOM 769 N N . GLY A 1 98 ? -13.095 -4.348 11.461 1.00 92.44 98 GLY A N 1
ATOM 770 C CA . GLY A 1 98 ? -12.447 -4.070 10.182 1.00 92.44 98 GLY A CA 1
ATOM 771 C C . GLY A 1 98 ? -12.011 -5.366 9.507 1.00 92.44 98 GLY A C 1
ATOM 772 O O . GLY A 1 98 ? -11.811 -6.384 10.170 1.00 92.44 98 GLY A O 1
ATOM 773 N N . THR A 1 99 ? -11.873 -5.325 8.186 1.00 96.19 99 THR A N 1
ATOM 774 C CA . THR A 1 99 ? -11.404 -6.465 7.392 1.00 96.19 99 THR A CA 1
ATOM 775 C C . THR A 1 99 ? -9.890 -6.581 7.549 1.00 96.19 99 THR A C 1
ATOM 777 O O . THR A 1 99 ? -9.211 -5.573 7.346 1.00 96.19 99 THR A O 1
ATOM 780 N N . PRO A 1 100 ? -9.336 -7.751 7.911 1.00 97.12 100 PRO A N 1
ATOM 781 C CA . PRO A 1 100 ? -7.893 -7.964 7.901 1.00 97.12 100 PRO A CA 1
ATOM 782 C C . PRO A 1 100 ? -7.330 -7.795 6.487 1.00 97.12 100 PRO A C 1
ATOM 784 O O . PRO A 1 100 ? -7.829 -8.415 5.547 1.00 97.12 100 PRO A O 1
ATOM 787 N N . VAL A 1 101 ? -6.296 -6.969 6.350 1.00 97.81 101 VAL A N 1
ATOM 788 C CA . VAL A 1 101 ? -5.635 -6.674 5.075 1.00 97.81 101 VAL A CA 1
ATOM 789 C C . VAL A 1 101 ? -4.117 -6.599 5.232 1.00 97.81 101 VAL A C 1
ATOM 791 O O . VAL A 1 101 ? -3.594 -6.291 6.306 1.00 97.81 101 VAL A O 1
ATOM 794 N N . GLU A 1 102 ? -3.401 -6.844 4.143 1.00 97.69 102 GLU A N 1
ATOM 795 C CA . GLU A 1 102 ? -1.967 -6.600 4.013 1.00 97.69 102 GLU A CA 1
ATOM 796 C C . GLU A 1 102 ? -1.750 -5.334 3.177 1.00 97.69 102 GLU A C 1
ATOM 798 O O . GLU A 1 102 ? -2.250 -5.228 2.057 1.00 97.69 102 GLU A O 1
ATOM 803 N N . VAL A 1 103 ? -0.994 -4.373 3.711 1.00 95.94 103 VAL A N 1
ATOM 804 C CA . VAL A 1 103 ? -0.492 -3.222 2.950 1.00 95.94 103 VAL A CA 1
ATOM 805 C C . VAL A 1 103 ? 0.801 -3.649 2.273 1.00 95.94 103 VAL A C 1
ATOM 807 O O . VAL A 1 103 ? 1.759 -4.044 2.942 1.00 95.94 103 VAL A O 1
ATOM 810 N N . ILE A 1 104 ? 0.826 -3.588 0.946 1.00 94.56 104 ILE A N 1
ATOM 811 C CA . ILE A 1 104 ? 1.888 -4.159 0.120 1.00 94.56 104 ILE A CA 1
ATOM 812 C C . ILE A 1 104 ? 2.525 -3.071 -0.728 1.00 94.56 104 ILE A C 1
ATOM 814 O O . ILE A 1 104 ? 1.835 -2.336 -1.434 1.00 94.56 104 ILE A O 1
ATOM 818 N N . ARG A 1 105 ? 3.857 -3.026 -0.725 1.00 92.19 105 ARG A N 1
ATOM 819 C CA . ARG A 1 105 ? 4.632 -2.359 -1.770 1.00 92.19 105 ARG A CA 1
ATOM 820 C C . ARG A 1 105 ? 4.770 -3.341 -2.928 1.00 92.19 105 ARG A C 1
ATOM 822 O O . ARG A 1 105 ? 5.480 -4.333 -2.811 1.00 92.19 105 ARG A O 1
ATOM 829 N N . ARG A 1 106 ? 4.061 -3.083 -4.022 1.00 91.56 106 ARG A N 1
ATOM 830 C CA . ARG A 1 106 ? 4.166 -3.851 -5.262 1.00 91.56 106 ARG A CA 1
ATOM 831 C C . ARG A 1 106 ? 5.150 -3.168 -6.197 1.00 91.56 106 ARG A C 1
ATOM 833 O O . ARG A 1 106 ? 4.952 -2.006 -6.546 1.00 91.56 106 ARG A O 1
ATOM 840 N N . LEU A 1 107 ? 6.184 -3.882 -6.615 1.00 88.88 107 LEU A N 1
ATOM 841 C CA . LEU A 1 107 ? 7.210 -3.403 -7.531 1.00 88.88 107 LEU A CA 1
ATOM 842 C C . LEU A 1 107 ? 6.959 -3.950 -8.929 1.00 88.88 107 LEU A C 1
ATOM 844 O O . LEU A 1 107 ? 6.827 -5.157 -9.107 1.00 88.88 107 LEU A O 1
ATOM 848 N N . TYR A 1 108 ? 6.922 -3.063 -9.919 1.00 88.00 108 TYR A N 1
ATOM 849 C CA . TYR A 1 108 ? 6.865 -3.429 -11.330 1.00 88.00 108 TYR A CA 1
ATOM 850 C C . TYR A 1 108 ? 8.212 -3.151 -11.981 1.00 88.00 108 TYR A C 1
ATOM 852 O O . TYR A 1 108 ? 8.528 -1.995 -12.242 1.00 88.00 108 TYR A O 1
ATOM 860 N N . SER A 1 109 ? 8.983 -4.196 -12.263 1.00 86.00 109 SER A N 1
ATOM 861 C CA . SER A 1 109 ? 10.309 -4.098 -12.878 1.00 86.00 109 SER A CA 1
ATOM 862 C C . SER A 1 109 ? 10.241 -4.469 -14.360 1.00 86.00 109 SER A C 1
ATOM 864 O O . SER A 1 109 ? 9.724 -5.530 -14.699 1.00 86.00 109 SER A O 1
ATOM 866 N N . PHE A 1 110 ? 10.795 -3.660 -15.265 1.00 85.06 110 PHE A N 1
ATOM 867 C CA . PHE A 1 110 ? 10.857 -3.983 -16.701 1.00 85.06 110 PHE A CA 1
ATOM 868 C C . PHE A 1 110 ? 12.270 -4.453 -17.087 1.00 85.06 110 PHE A C 1
ATOM 870 O O . PHE A 1 110 ? 13.129 -3.628 -17.405 1.00 85.06 110 PHE A O 1
ATOM 877 N N . PRO A 1 111 ? 12.560 -5.769 -17.076 1.00 80.25 111 PRO A N 1
ATOM 878 C CA . PRO A 1 111 ? 13.905 -6.278 -17.360 1.00 80.25 111 PRO A CA 1
ATOM 879 C C . PRO A 1 111 ? 14.311 -6.114 -18.831 1.00 80.25 111 PRO A C 1
ATOM 881 O O . PRO A 1 111 ? 15.496 -6.136 -19.158 1.00 80.25 111 PRO A O 1
ATOM 884 N N . ARG A 1 112 ? 13.334 -5.975 -19.737 1.00 82.69 112 ARG A N 1
ATOM 885 C CA . ARG A 1 112 ? 13.543 -5.749 -21.171 1.00 82.69 112 ARG A CA 1
ATOM 886 C C . ARG A 1 112 ? 12.560 -4.691 -21.682 1.00 82.69 112 ARG A C 1
ATOM 888 O O . ARG A 1 112 ? 11.377 -4.786 -21.350 1.00 82.69 112 ARG A O 1
ATOM 895 N N . PRO A 1 113 ? 12.997 -3.733 -22.519 1.00 80.06 113 PRO A N 1
ATOM 896 C CA . PRO A 1 113 ? 12.092 -2.778 -23.155 1.00 80.06 113 PRO A CA 1
ATOM 897 C C . PRO A 1 113 ? 10.981 -3.490 -23.939 1.00 80.06 113 PRO A C 1
ATOM 899 O O . PRO A 1 113 ? 11.264 -4.386 -24.732 1.00 80.06 113 PRO A O 1
ATOM 902 N N . GLY A 1 114 ? 9.722 -3.112 -23.698 1.00 77.62 114 GLY A N 1
ATOM 903 C CA . GLY A 1 114 ? 8.548 -3.696 -24.364 1.00 77.62 114 GLY A CA 1
ATOM 904 C C .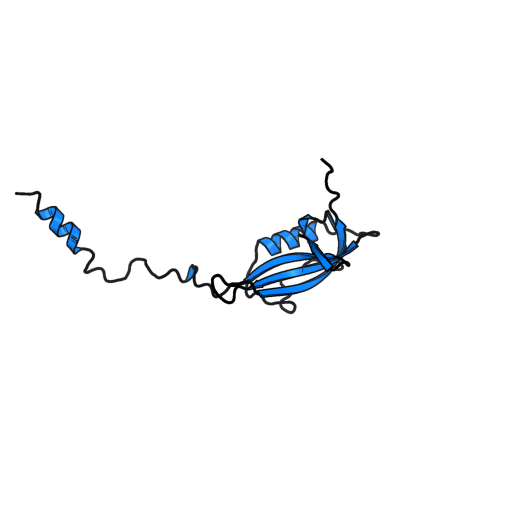 GLY A 1 114 ? 8.189 -5.130 -23.943 1.00 77.62 114 GLY A C 1
ATOM 905 O O . GLY A 1 114 ? 7.256 -5.702 -24.498 1.00 77.62 114 GLY A O 1
ATOM 906 N N . GLY A 1 115 ? 8.913 -5.722 -22.986 1.00 82.62 115 GLY A N 1
ATOM 907 C CA . GLY A 1 115 ? 8.570 -7.015 -22.390 1.00 82.62 115 GLY A CA 1
ATOM 908 C C . GLY A 1 115 ? 7.550 -6.893 -21.249 1.00 82.62 115 GLY A C 1
ATOM 909 O O . GLY A 1 115 ? 7.280 -5.784 -20.783 1.00 82.62 115 GLY A O 1
ATOM 910 N N . PRO A 1 116 ? 6.996 -8.022 -20.765 1.00 86.56 116 PRO A N 1
ATOM 911 C CA . PRO A 1 116 ? 6.121 -8.007 -19.597 1.00 86.56 116 PRO A CA 1
ATOM 912 C C . PRO A 1 116 ? 6.885 -7.532 -18.347 1.00 86.56 116 PRO A C 1
ATOM 914 O O . PRO A 1 116 ? 8.074 -7.851 -18.209 1.00 86.56 116 PRO A O 1
ATOM 917 N N . PRO A 1 117 ? 6.226 -6.802 -17.429 1.00 87.12 117 PRO A N 1
ATOM 918 C CA . PRO A 1 117 ? 6.825 -6.462 -16.148 1.00 87.12 117 PRO A CA 1
ATOM 919 C C . PRO A 1 117 ? 6.995 -7.716 -15.283 1.00 87.12 117 PRO A C 1
ATOM 921 O O . PRO A 1 117 ? 6.112 -8.573 -15.227 1.00 87.12 117 PRO A O 1
ATOM 924 N N . ALA A 1 118 ? 8.115 -7.797 -14.573 1.00 88.12 118 ALA A N 1
ATOM 925 C CA . ALA A 1 118 ? 8.239 -8.632 -13.389 1.00 88.12 118 ALA A CA 1
ATOM 926 C C . ALA A 1 118 ? 7.539 -7.928 -12.217 1.00 88.12 118 ALA A C 1
ATOM 928 O O . ALA A 1 118 ? 7.646 -6.708 -12.084 1.00 88.12 118 ALA A O 1
ATOM 929 N N . VAL A 1 119 ? 6.819 -8.693 -11.395 1.00 90.88 119 VAL A N 1
ATOM 930 C CA . VAL A 1 119 ? 6.075 -8.176 -10.242 1.00 90.88 119 VAL A CA 1
ATOM 931 C C . VAL A 1 119 ? 6.617 -8.805 -8.969 1.00 90.88 119 VAL A C 1
ATOM 933 O O . VAL A 1 119 ? 6.730 -10.027 -8.891 1.00 90.88 119 VAL A O 1
ATOM 936 N N . GLU A 1 120 ? 6.917 -7.973 -7.980 1.00 90.88 120 GLU A N 1
ATOM 937 C CA . GLU A 1 120 ? 7.333 -8.391 -6.642 1.00 90.88 120 GLU A CA 1
ATOM 938 C C . GLU A 1 120 ? 6.441 -7.713 -5.597 1.00 90.88 120 GLU A C 1
ATOM 940 O O . GLU A 1 120 ? 6.211 -6.506 -5.666 1.00 90.88 120 GLU A O 1
ATOM 945 N N . ASP A 1 121 ? 5.909 -8.493 -4.654 1.00 92.25 121 ASP A N 1
ATOM 946 C CA . ASP A 1 121 ? 4.997 -8.016 -3.613 1.00 92.25 121 ASP A CA 1
ATOM 947 C C . ASP A 1 121 ? 5.663 -8.114 -2.244 1.00 92.25 121 ASP A C 1
ATOM 949 O O . ASP A 1 121 ? 5.965 -9.207 -1.764 1.00 92.25 121 ASP A O 1
ATOM 953 N N . CYS A 1 122 ? 5.799 -6.971 -1.582 1.00 91.00 122 CYS A N 1
ATOM 954 C CA . CYS A 1 122 ? 6.492 -6.850 -0.309 1.00 91.00 122 CYS A CA 1
ATOM 955 C C . CYS A 1 122 ? 5.497 -6.377 0.750 1.00 91.00 122 CYS A C 1
ATOM 957 O O . CYS A 1 122 ? 4.983 -5.257 0.682 1.00 91.00 122 CYS A O 1
ATOM 959 N N . VAL A 1 123 ? 5.170 -7.246 1.708 1.00 93.38 123 VAL A N 1
ATOM 960 C CA . VAL A 1 123 ? 4.213 -6.917 2.772 1.00 93.38 123 VAL A CA 1
ATOM 961 C C . VAL A 1 123 ? 4.878 -5.950 3.745 1.00 93.38 123 VAL A C 1
ATOM 963 O O . VAL A 1 123 ? 5.798 -6.331 4.461 1.00 93.38 123 VAL A O 1
ATOM 966 N N . LEU A 1 124 ? 4.394 -4.709 3.787 1.00 92.44 124 LEU A N 1
ATOM 967 C CA . LEU A 1 124 ? 4.891 -3.697 4.717 1.00 92.44 124 LEU A CA 1
ATOM 968 C C . LEU A 1 124 ? 4.274 -3.877 6.101 1.00 92.44 124 LEU A C 1
ATOM 970 O O . LEU A 1 124 ? 4.975 -3.834 7.109 1.00 92.44 124 LEU A O 1
ATOM 974 N N . LEU A 1 125 ? 2.948 -4.053 6.142 1.00 94.56 125 LEU A N 1
ATOM 975 C CA . LEU A 1 125 ? 2.163 -4.111 7.372 1.00 94.56 125 LEU A CA 1
ATOM 976 C C . LEU A 1 125 ? 0.920 -4.984 7.206 1.00 94.56 125 LEU A C 1
ATOM 978 O O . LEU A 1 125 ? 0.333 -5.074 6.129 1.00 94.56 125 LEU A O 1
ATOM 982 N N . ARG A 1 126 ? 0.479 -5.575 8.317 1.00 96.19 126 ARG A N 1
ATOM 983 C CA . ARG A 1 126 ? -0.838 -6.205 8.451 1.00 96.19 126 ARG A CA 1
ATOM 984 C C . ARG A 1 126 ? -1.729 -5.258 9.248 1.00 96.19 126 ARG A C 1
ATOM 986 O O . ARG A 1 126 ? -1.382 -4.901 10.371 1.00 96.19 126 ARG A O 1
ATOM 993 N N . CYS A 1 127 ? -2.852 -4.853 8.672 1.00 97.12 127 CYS A N 1
ATOM 994 C CA . CYS A 1 127 ? -3.787 -3.900 9.265 1.00 97.12 127 CYS A CA 1
ATOM 995 C C . CYS A 1 127 ? -5.208 -4.474 9.275 1.00 97.12 127 CYS A C 1
ATOM 997 O O . CYS A 1 127 ? -5.488 -5.516 8.681 1.00 97.12 127 CYS A O 1
ATOM 999 N N . LYS A 1 128 ? -6.136 -3.760 9.909 1.00 97.94 128 LYS A N 1
ATOM 1000 C CA . LYS A 1 128 ? -7.562 -3.846 9.587 1.00 97.94 128 LYS A CA 1
ATOM 1001 C C . LYS A 1 128 ? -7.960 -2.619 8.777 1.00 97.94 128 LYS A C 1
ATOM 1003 O O . LYS A 1 128 ? -7.467 -1.526 9.037 1.00 97.94 128 LYS A O 1
ATOM 1008 N N . ALA A 1 129 ? -8.873 -2.776 7.831 1.00 97.25 129 ALA A N 1
ATOM 1009 C CA . ALA A 1 129 ? -9.390 -1.666 7.042 1.00 97.25 129 ALA A CA 1
ATOM 1010 C C . ALA A 1 129 ? -10.898 -1.797 6.812 1.00 97.25 129 ALA A C 1
ATOM 1012 O O . ALA A 1 129 ? -11.457 -2.898 6.815 1.00 97.25 129 ALA A O 1
ATOM 1013 N N . SER A 1 130 ? -11.578 -0.669 6.616 1.00 96.38 130 SER A N 1
ATOM 1014 C CA . SER A 1 130 ? -12.979 -0.652 6.182 1.00 96.38 130 SER A CA 1
ATOM 1015 C C . SER A 1 130 ? -13.060 -0.161 4.743 1.00 96.38 130 SER A C 1
ATOM 1017 O O . SER A 1 130 ? -12.485 0.883 4.418 1.00 96.38 130 SER A O 1
ATOM 1019 N N . ARG A 1 131 ? -13.771 -0.887 3.871 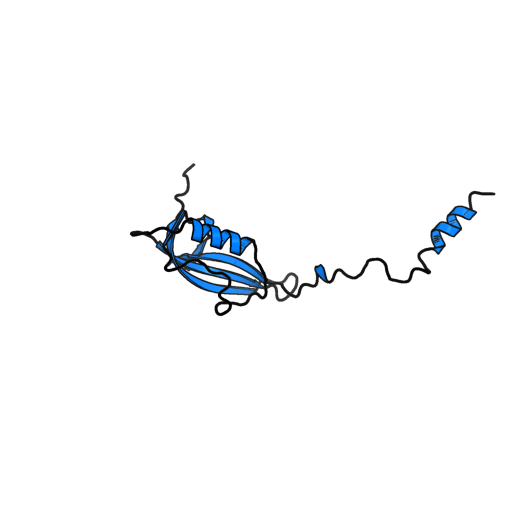1.00 94.19 131 ARG A N 1
ATOM 1020 C CA . ARG A 1 131 ? -13.972 -0.441 2.487 1.00 94.19 131 ARG A CA 1
ATOM 1021 C C . ARG A 1 131 ? -14.683 0.909 2.471 1.00 94.19 131 ARG A C 1
ATOM 1023 O O . ARG A 1 131 ? -15.473 1.224 3.363 1.00 94.19 131 ARG A O 1
ATOM 1030 N N . ARG A 1 132 ? -14.402 1.710 1.447 1.00 91.62 132 ARG A N 1
ATOM 1031 C CA . ARG A 1 132 ? -15.273 2.823 1.086 1.00 91.62 132 ARG A CA 1
ATOM 1032 C C . ARG A 1 132 ? -16.578 2.189 0.616 1.00 91.62 132 ARG A C 1
ATOM 1034 O O . ARG A 1 132 ? -16.576 1.439 -0.355 1.00 91.62 132 ARG A O 1
ATOM 1041 N N . SER A 1 133 ? -17.666 2.408 1.345 1.00 82.88 133 SER A N 1
ATOM 1042 C CA . SER A 1 133 ? -18.999 2.099 0.835 1.00 82.88 133 SER A CA 1
ATOM 1043 C C . SER A 1 133 ? -19.119 2.820 -0.501 1.00 82.88 133 SER A C 1
ATOM 1045 O O . SER A 1 133 ? -18.946 4.037 -0.538 1.00 82.88 133 SER A O 1
ATOM 1047 N N . GLY A 1 134 ? -19.284 2.065 -1.591 1.00 61.19 134 GLY A N 1
ATOM 1048 C CA . GLY A 1 134 ? -19.559 2.672 -2.883 1.00 61.19 134 GLY A CA 1
ATOM 1049 C C . GLY A 1 134 ? -20.778 3.555 -2.692 1.00 61.19 134 GLY A C 1
ATOM 1050 O O . GLY A 1 134 ? -21.794 3.066 -2.194 1.00 61.19 134 GLY A O 1
ATOM 1051 N N . ASP A 1 135 ? -20.655 4.845 -2.996 1.00 47.81 135 ASP A N 1
ATOM 1052 C CA . ASP A 1 135 ? -21.837 5.669 -3.185 1.00 47.81 135 ASP A CA 1
ATOM 1053 C C . ASP A 1 135 ? -22.614 4.988 -4.307 1.00 47.81 135 ASP A C 1
ATOM 1055 O O . ASP A 1 135 ? -22.224 5.025 -5.475 1.00 47.81 135 ASP A O 1
ATOM 1059 N N . GLY A 1 136 ? -23.655 4.251 -3.916 1.00 45.59 136 GLY A N 1
ATOM 1060 C CA . GLY A 1 136 ? -24.671 3.782 -4.829 1.00 45.59 136 GLY A CA 1
ATOM 1061 C C . GLY A 1 136 ? -25.272 5.020 -5.465 1.00 45.59 136 GLY A C 1
ATOM 1062 O O . GLY A 1 136 ? -26.073 5.711 -4.838 1.00 45.59 136 GLY A O 1
ATOM 1063 N N . THR A 1 137 ? -24.838 5.304 -6.685 1.00 38.41 137 THR A N 1
ATOM 1064 C CA . THR A 1 137 ? -25.464 6.270 -7.579 1.00 38.41 137 THR A CA 1
ATOM 1065 C C . THR A 1 137 ? -25.600 5.633 -8.943 1.00 38.41 137 THR A C 1
ATOM 1067 O O . THR A 1 137 ? -24.610 5.016 -9.395 1.00 38.41 137 THR A O 1
#